Protein AF-A0A1H1JNK7-F1 (afdb_monomer_lite)

Foldseek 3Di:
DWDDDPQKIWDQQFDQDPQWTWTKIWIFGHDPPDPDPGDTPDIDTPGTHNDSVVSSVSNVVVRVVVVCVVVPDPPPDD

Structure (mmCIF, N/CA/C/O backbone):
data_AF-A0A1H1JNK7-F1
#
_entry.id   AF-A0A1H1JNK7-F1
#
loop_
_atom_site.group_PDB
_atom_site.id
_atom_site.type_symbol
_atom_site.label_atom_id
_atom_site.label_alt_id
_atom_site.label_comp_id
_atom_site.label_asym_id
_atom_site.label_entity_id
_atom_site.label_seq_id
_atom_site.pdbx_PDB_ins_code
_atom_site.Cartn_x
_atom_site.Cartn_y
_atom_site.Cartn_z
_atom_site.occupancy
_atom_site.B_iso_or_equiv
_atom_site.auth_seq_id
_atom_site.auth_comp_id
_atom_site.auth_asym_id
_atom_site.auth_atom_id
_atom_site.pdbx_PDB_model_num
ATOM 1 N N . MET A 1 1 ? 5.165 -2.044 8.390 1.00 86.12 1 MET A N 1
ATOM 2 C CA . MET A 1 1 ? 5.661 -3.274 7.746 1.00 86.12 1 MET A CA 1
ATOM 3 C C . MET A 1 1 ? 6.185 -2.923 6.365 1.00 86.12 1 MET A C 1
ATOM 5 O O . MET A 1 1 ? 5.529 -2.143 5.685 1.00 86.12 1 MET A O 1
ATOM 9 N N . ARG A 1 2 ? 7.341 -3.465 5.960 1.00 87.81 2 ARG A N 1
ATOM 10 C CA . ARG A 1 2 ? 7.937 -3.204 4.641 1.00 87.81 2 ARG A CA 1
ATOM 11 C C . ARG A 1 2 ? 7.858 -4.435 3.751 1.00 87.81 2 ARG A C 1
ATOM 13 O O . ARG A 1 2 ? 8.102 -5.544 4.220 1.00 87.81 2 ARG A O 1
ATOM 20 N N . PHE A 1 3 ? 7.548 -4.219 2.483 1.00 88.75 3 PHE A N 1
ATOM 21 C CA . PHE A 1 3 ? 7.354 -5.256 1.482 1.00 88.75 3 PHE A CA 1
ATOM 22 C C . PHE A 1 3 ? 8.103 -4.879 0.214 1.00 88.75 3 PHE A C 1
ATOM 24 O O . PHE A 1 3 ? 8.148 -3.709 -0.160 1.00 88.75 3 PHE A O 1
ATOM 31 N N . GLN A 1 4 ? 8.670 -5.873 -0.460 1.00 90.75 4 GLN A N 1
ATOM 32 C CA . GLN A 1 4 ? 9.224 -5.671 -1.789 1.00 90.75 4 GLN A CA 1
ATOM 33 C C . GLN A 1 4 ? 8.179 -6.032 -2.838 1.00 90.75 4 GLN A C 1
ATOM 35 O O . GLN A 1 4 ? 7.597 -7.117 -2.802 1.00 90.75 4 GLN A O 1
ATOM 40 N N . TYR A 1 5 ? 7.978 -5.131 -3.792 1.00 92.06 5 TYR A N 1
ATOM 41 C CA . TYR A 1 5 ? 7.145 -5.365 -4.958 1.00 92.06 5 TYR A CA 1
ATOM 42 C C . TYR A 1 5 ? 7.897 -4.912 -6.209 1.00 92.06 5 TYR A C 1
ATOM 44 O O . TYR A 1 5 ? 8.147 -3.725 -6.414 1.00 92.06 5 TYR A O 1
ATOM 52 N N . LYS A 1 6 ? 8.298 -5.873 -7.049 1.00 90.25 6 LYS A N 1
ATOM 53 C CA . LYS A 1 6 ? 9.173 -5.634 -8.210 1.00 90.25 6 LYS A CA 1
ATOM 54 C C . LYS A 1 6 ? 10.480 -4.934 -7.778 1.00 90.25 6 LYS A C 1
ATOM 56 O O . LYS A 1 6 ? 11.224 -5.478 -6.962 1.00 90.25 6 LYS A O 1
ATOM 61 N N . ARG A 1 7 ? 10.754 -3.742 -8.322 1.00 89.44 7 ARG A N 1
ATOM 62 C CA . ARG A 1 7 ? 11.910 -2.878 -8.006 1.00 89.44 7 ARG A CA 1
ATOM 63 C C . ARG A 1 7 ? 11.616 -1.809 -6.945 1.00 89.44 7 ARG A C 1
ATOM 65 O O . ARG A 1 7 ? 12.363 -0.839 -6.836 1.00 89.44 7 ARG A O 1
ATOM 72 N N . TRP A 1 8 ? 10.492 -1.940 -6.247 1.00 90.19 8 TRP A N 1
ATOM 73 C CA . TRP A 1 8 ? 9.990 -0.953 -5.303 1.00 90.19 8 TRP A CA 1
ATOM 74 C C . TRP A 1 8 ? 9.888 -1.546 -3.903 1.00 90.19 8 TRP A C 1
ATOM 76 O O . TRP A 1 8 ? 9.577 -2.727 -3.718 1.00 90.19 8 TRP A O 1
ATOM 86 N N . ILE A 1 9 ? 10.107 -0.689 -2.916 1.00 91.25 9 ILE A N 1
ATOM 87 C CA . ILE A 1 9 ? 9.864 -0.950 -1.506 1.00 91.25 9 ILE A CA 1
ATOM 88 C C . ILE A 1 9 ? 8.575 -0.224 -1.128 1.00 91.25 9 ILE A C 1
ATOM 90 O O . ILE A 1 9 ? 8.435 0.977 -1.354 1.00 91.25 9 ILE A O 1
ATOM 94 N N . ILE A 1 10 ? 7.646 -0.969 -0.541 1.00 91.75 10 ILE A N 1
ATOM 95 C CA . ILE A 1 10 ? 6.391 -0.470 0.012 1.00 91.75 10 ILE A CA 1
ATOM 96 C C . ILE A 1 10 ? 6.517 -0.513 1.530 1.00 91.75 10 ILE A C 1
ATOM 98 O O . ILE A 1 10 ? 6.647 -1.592 2.109 1.00 91.75 10 ILE A O 1
ATOM 102 N N . ASP A 1 11 ? 6.451 0.635 2.192 1.00 91.69 11 ASP A N 1
ATOM 103 C CA . ASP A 1 11 ? 6.279 0.718 3.639 1.00 91.69 11 ASP A CA 1
ATOM 104 C C . ASP A 1 11 ? 4.807 1.026 3.944 1.00 91.69 11 ASP A C 1
ATOM 106 O O . ASP A 1 11 ? 4.305 2.119 3.692 1.00 91.69 11 ASP A O 1
ATOM 110 N N . ALA A 1 12 ? 4.115 0.012 4.459 1.00 92.88 12 ALA A N 1
ATOM 111 C CA . ALA A 1 12 ? 2.711 0.056 4.848 1.00 92.88 12 ALA A CA 1
ATOM 112 C C . ALA A 1 12 ? 2.563 0.112 6.376 1.00 92.88 12 ALA A C 1
ATOM 114 O O . ALA A 1 12 ? 1.653 -0.490 6.940 1.00 92.88 12 ALA A O 1
ATOM 115 N N . THR A 1 13 ? 3.516 0.723 7.089 1.00 91.25 13 THR A N 1
ATOM 116 C CA . THR A 1 13 ? 3.401 0.926 8.541 1.00 91.25 13 THR A CA 1
ATOM 117 C C . THR A 1 13 ? 2.291 1.939 8.836 1.00 91.25 13 THR A C 1
ATOM 119 O O . THR A 1 13 ? 2.462 3.125 8.525 1.00 91.25 13 THR A O 1
ATOM 122 N N . PRO A 1 14 ? 1.171 1.512 9.451 1.00 89.62 14 PRO A N 1
ATOM 123 C CA . PRO A 1 14 ? 0.116 2.441 9.804 1.00 89.62 14 PRO A CA 1
ATOM 124 C C . PRO A 1 14 ? 0.583 3.355 10.936 1.00 89.62 14 PRO A C 1
ATOM 126 O O . PRO A 1 14 ? 1.437 2.976 11.741 1.00 89.62 14 PRO A O 1
ATOM 129 N N . ASP A 1 15 ? 0.028 4.561 10.995 1.00 90.00 15 ASP A N 1
ATOM 130 C CA . ASP A 1 15 ? 0.135 5.378 12.204 1.00 90.00 15 ASP A CA 1
ATOM 131 C C . ASP A 1 15 ? -0.983 5.037 13.186 1.00 90.00 15 ASP A C 1
ATOM 133 O O . ASP A 1 15 ? -2.032 4.521 12.791 1.00 90.00 15 ASP A O 1
ATOM 137 N N . ILE A 1 16 ? -0.782 5.346 14.464 1.00 88.19 16 ILE A N 1
ATOM 138 C CA . ILE A 1 16 ? -1.846 5.241 15.463 1.00 88.19 16 ILE A CA 1
ATOM 139 C C . ILE A 1 16 ? -2.370 6.642 15.745 1.00 88.19 16 ILE A C 1
ATOM 141 O O . ILE A 1 16 ? -1.679 7.474 16.330 1.00 88.19 16 ILE A O 1
ATOM 145 N N . PHE A 1 17 ? -3.625 6.880 15.374 1.00 85.50 17 PHE A N 1
ATOM 146 C CA . PHE A 1 17 ? -4.305 8.149 15.595 1.00 85.50 17 PHE A CA 1
ATOM 147 C C . PHE A 1 17 ? -5.650 7.902 16.279 1.00 85.50 17 PHE A C 1
ATOM 149 O O . PHE A 1 17 ? -6.493 7.167 15.765 1.00 85.50 17 PHE A O 1
ATOM 156 N N . GLU A 1 18 ? -5.836 8.477 17.471 1.00 86.25 18 GLU A N 1
ATOM 157 C CA . GLU A 1 18 ? -7.083 8.394 18.256 1.00 86.25 18 GLU A CA 1
ATOM 158 C C . GLU A 1 18 ? -7.613 6.958 18.467 1.00 86.25 18 GLU A C 1
ATOM 160 O O . GLU A 1 18 ? -8.812 6.688 18.402 1.00 86.25 18 GLU A O 1
ATOM 165 N N . GLY A 1 19 ? -6.709 6.001 18.704 1.00 88.69 19 GLY A N 1
ATOM 166 C CA . GLY A 1 19 ? -7.071 4.592 18.905 1.00 88.69 19 GLY A CA 1
ATOM 167 C C . GLY A 1 19 ? -7.487 3.852 17.627 1.00 88.69 19 GLY A C 1
ATOM 168 O O . GLY A 1 19 ? -7.985 2.730 17.707 1.00 88.69 19 GLY A O 1
ATOM 169 N N . LYS A 1 20 ? -7.282 4.461 16.454 1.00 90.62 20 LYS A N 1
ATOM 170 C CA . LYS A 1 20 ? -7.449 3.849 15.132 1.00 90.62 20 LYS A CA 1
ATOM 171 C C . LYS A 1 20 ? -6.103 3.741 14.420 1.00 90.62 20 LYS A C 1
ATOM 173 O O . LYS A 1 20 ? -5.139 4.417 14.772 1.00 90.62 20 LYS A O 1
ATOM 178 N N . PHE A 1 21 ? -6.067 2.896 13.396 1.00 92.44 21 PHE A N 1
ATOM 179 C CA . PHE A 1 21 ? -4.904 2.691 12.542 1.00 92.44 21 PHE A CA 1
ATOM 180 C C . PHE A 1 21 ? -5.069 3.507 11.265 1.00 92.44 21 PHE A C 1
ATOM 182 O O . PHE A 1 21 ? -5.939 3.214 10.446 1.00 92.44 21 PHE A O 1
ATOM 189 N N . GLN A 1 22 ? -4.255 4.540 11.111 1.00 90.94 22 GLN A N 1
ATOM 190 C CA . GLN A 1 22 ? -4.200 5.372 9.921 1.00 90.94 22 GLN A CA 1
ATOM 191 C C . GLN A 1 22 ? -3.387 4.645 8.852 1.00 90.94 22 GLN A C 1
ATOM 193 O O . GLN A 1 22 ? -2.190 4.404 9.021 1.00 90.94 22 GLN A O 1
ATOM 198 N N . ALA A 1 23 ? -4.046 4.249 7.769 1.00 92.44 23 ALA A N 1
ATOM 199 C CA . ALA A 1 23 ? -3.398 3.594 6.650 1.00 92.44 23 ALA A CA 1
ATOM 200 C C . ALA A 1 23 ? -2.508 4.596 5.924 1.00 92.44 23 ALA A C 1
ATOM 202 O O . ALA A 1 23 ? -2.981 5.603 5.400 1.00 92.44 23 ALA A O 1
ATOM 203 N N . ARG A 1 24 ? -1.216 4.289 5.878 1.00 91.00 24 ARG A N 1
ATOM 204 C CA . ARG A 1 24 ? -0.232 5.056 5.125 1.00 91.00 24 ARG A CA 1
ATOM 205 C C . ARG A 1 24 ? 0.525 4.123 4.2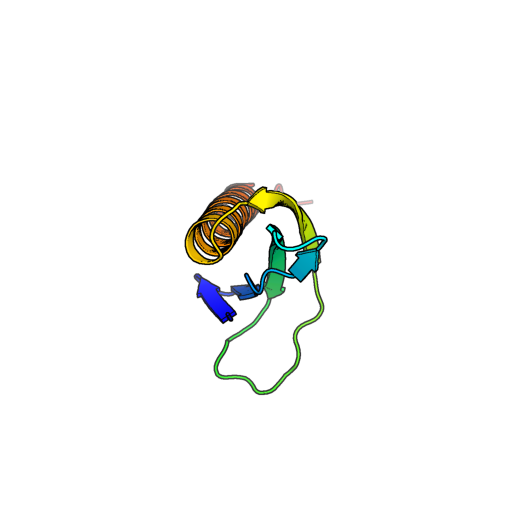15 1.00 91.00 24 ARG A C 1
ATOM 207 O O . ARG A 1 24 ? 1.004 3.081 4.661 1.00 91.00 24 ARG A O 1
ATOM 214 N N . ALA A 1 25 ? 0.634 4.523 2.961 1.00 90.56 25 ALA A N 1
ATOM 215 C CA . ALA A 1 25 ? 1.457 3.850 1.981 1.00 90.56 25 ALA A CA 1
ATOM 216 C C . ALA A 1 25 ? 2.611 4.766 1.594 1.00 90.56 25 ALA A C 1
ATOM 218 O O . ALA A 1 25 ? 2.399 5.905 1.180 1.00 90.56 25 ALA A O 1
ATOM 219 N N . ARG A 1 26 ? 3.827 4.253 1.743 1.00 89.44 26 ARG A N 1
ATOM 220 C CA . ARG A 1 26 ? 5.068 4.907 1.341 1.00 89.44 26 ARG A CA 1
ATOM 221 C C . ARG A 1 26 ? 5.738 4.053 0.289 1.00 89.44 26 ARG A C 1
ATOM 223 O O . ARG A 1 26 ? 5.974 2.870 0.535 1.00 89.44 26 ARG A O 1
ATOM 230 N N . VAL A 1 27 ? 6.044 4.637 -0.860 1.00 89.69 27 VAL A N 1
ATOM 231 C CA . VAL A 1 27 ? 6.674 3.915 -1.968 1.00 89.69 27 VAL A CA 1
ATOM 232 C C . VAL A 1 27 ? 8.014 4.549 -2.291 1.00 89.69 27 VAL A C 1
ATOM 234 O O . VAL A 1 27 ? 8.131 5.768 -2.406 1.00 89.69 27 VAL A O 1
ATOM 237 N N . ALA A 1 28 ? 9.033 3.711 -2.429 1.00 88.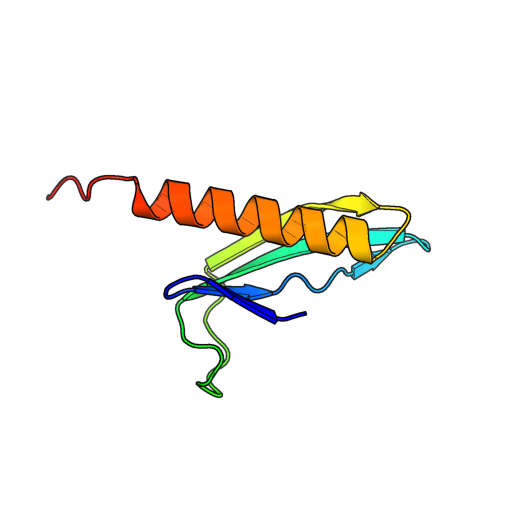12 28 ALA A N 1
ATOM 238 C CA . ALA A 1 28 ? 10.380 4.144 -2.750 1.00 88.12 28 ALA A CA 1
ATOM 239 C C . ALA A 1 28 ? 11.053 3.134 -3.694 1.00 88.12 28 ALA A C 1
ATOM 241 O O . ALA A 1 28 ? 10.722 1.944 -3.653 1.00 88.12 28 ALA A O 1
ATOM 242 N N . PRO A 1 29 ? 11.969 3.565 -4.572 1.00 85.81 29 PRO A N 1
ATOM 243 C CA . PRO A 1 29 ? 12.667 2.661 -5.468 1.00 85.81 29 PRO A CA 1
ATOM 244 C C . PRO A 1 29 ? 13.778 1.957 -4.682 1.00 85.81 29 PRO A C 1
ATOM 246 O O . PRO A 1 29 ? 14.466 2.582 -3.876 1.00 85.81 29 PRO A O 1
ATOM 249 N N . GLY A 1 30 ? 13.981 0.664 -4.913 1.00 82.44 30 GLY A N 1
ATOM 250 C CA . GLY A 1 30 ? 15.076 -0.056 -4.272 1.00 82.44 30 GLY A CA 1
ATOM 251 C C . GLY A 1 30 ? 14.788 -1.523 -4.007 1.00 82.44 30 GLY A C 1
ATOM 252 O O . GLY A 1 30 ? 13.777 -2.088 -4.429 1.00 82.44 30 GLY A O 1
ATOM 253 N N . ASN A 1 31 ? 15.719 -2.138 -3.293 1.00 78.50 31 ASN A N 1
ATOM 254 C CA . ASN A 1 31 ? 1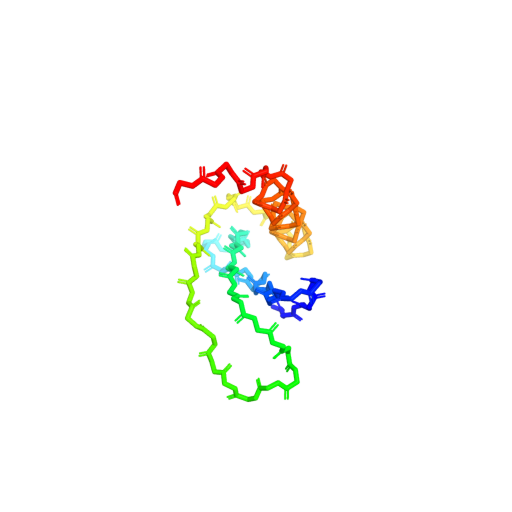5.649 -3.520 -2.862 1.00 78.50 31 ASN A CA 1
ATOM 255 C C . ASN A 1 31 ? 15.599 -3.558 -1.337 1.00 78.50 31 ASN A C 1
ATOM 257 O O . ASN A 1 31 ? 16.388 -2.892 -0.676 1.00 78.50 31 ASN A O 1
ATOM 261 N N . LEU A 1 32 ? 14.695 -4.356 -0.771 1.00 78.62 32 LEU A N 1
ATOM 262 C CA . LEU A 1 32 ? 14.570 -4.479 0.681 1.00 78.62 32 LEU A CA 1
ATOM 263 C C . LEU A 1 32 ? 15.833 -5.083 1.327 1.00 78.62 32 LEU A C 1
ATOM 265 O O . LEU A 1 32 ? 16.043 -4.914 2.523 1.00 78.62 32 LEU A O 1
ATOM 269 N N . ALA A 1 33 ? 16.655 -5.789 0.541 1.00 76.00 33 ALA A N 1
ATOM 270 C CA . ALA A 1 33 ? 17.944 -6.325 0.973 1.00 76.00 33 ALA A CA 1
ATOM 271 C C . ALA A 1 33 ? 19.057 -5.267 1.076 1.00 76.00 33 ALA A C 1
ATOM 273 O O . ALA A 1 33 ? 20.090 -5.544 1.684 1.00 76.00 33 ALA A O 1
ATOM 274 N N . ASP A 1 34 ? 18.862 -4.086 0.488 1.00 72.12 34 ASP A N 1
ATOM 275 C CA . ASP A 1 34 ? 19.817 -2.993 0.593 1.00 72.12 34 ASP A CA 1
ATOM 276 C C . ASP A 1 34 ? 19.507 -2.189 1.860 1.00 72.12 34 ASP A C 1
ATOM 278 O O . ASP A 1 34 ? 18.391 -1.715 2.059 1.00 72.12 34 ASP A O 1
ATOM 282 N N . ASP A 1 35 ? 20.513 -1.990 2.712 1.00 61.34 35 ASP A N 1
ATOM 283 C CA . ASP A 1 35 ? 20.394 -1.229 3.971 1.00 61.34 35 ASP A CA 1
ATOM 284 C C . ASP A 1 35 ? 20.321 0.299 3.734 1.00 61.34 35 ASP A C 1
ATOM 286 O O . ASP A 1 35 ? 20.529 1.122 4.626 1.00 61.34 35 ASP A O 1
ATOM 290 N N . ILE A 1 36 ? 20.064 0.693 2.485 1.00 64.06 36 ILE A N 1
ATOM 291 C CA . ILE A 1 36 ? 19.946 2.077 2.050 1.00 64.06 36 ILE A CA 1
ATOM 292 C C . ILE A 1 36 ? 18.503 2.494 2.278 1.00 64.06 36 ILE A C 1
ATOM 294 O O . ILE A 1 36 ? 17.579 1.918 1.709 1.00 64.06 36 ILE A O 1
ATOM 298 N N . GLN A 1 37 ? 18.311 3.521 3.101 1.00 62.03 37 GLN A N 1
ATOM 299 C CA . GLN A 1 37 ? 17.006 4.128 3.297 1.00 62.03 37 GLN A CA 1
ATOM 300 C C . GLN A 1 37 ? 16.603 4.818 1.983 1.00 62.03 37 GLN A C 1
ATOM 302 O O . GLN A 1 37 ? 17.257 5.787 1.596 1.00 62.03 37 GLN A O 1
ATOM 307 N N . PRO A 1 38 ? 15.608 4.295 1.250 1.00 62.09 38 PRO A N 1
ATOM 308 C CA . PRO A 1 38 ? 15.343 4.757 -0.102 1.00 62.09 38 PRO A CA 1
ATOM 309 C C . PRO A 1 38 ? 14.640 6.120 -0.062 1.00 62.09 38 PRO A C 1
ATOM 311 O O . PRO A 1 38 ? 13.827 6.379 0.831 1.00 62.09 38 PRO A O 1
ATOM 314 N N . ASP A 1 39 ? 14.945 6.982 -1.034 1.00 67.88 39 ASP A N 1
ATOM 315 C CA . ASP A 1 39 ? 14.279 8.276 -1.176 1.00 67.88 39 ASP A CA 1
ATOM 316 C C . ASP A 1 39 ? 12.781 8.056 -1.429 1.00 67.88 39 ASP A C 1
ATOM 318 O O . ASP A 1 39 ? 12.377 7.381 -2.381 1.00 67.88 39 ASP A O 1
ATOM 322 N N . LEU A 1 40 ? 11.955 8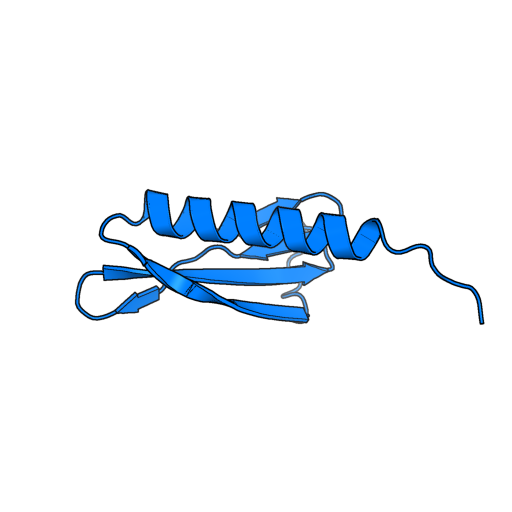.598 -0.535 1.00 71.81 40 LEU A N 1
ATOM 323 C CA . LEU A 1 40 ? 10.505 8.452 -0.571 1.00 71.81 40 LEU A CA 1
ATOM 324 C C . LEU A 1 40 ? 9.941 9.176 -1.799 1.00 71.81 40 LEU A C 1
ATOM 326 O O . LEU A 1 40 ? 10.077 10.393 -1.909 1.00 71.81 40 LEU A O 1
ATOM 330 N N . ILE A 1 41 ? 9.308 8.432 -2.708 1.00 71.19 41 ILE A N 1
ATOM 331 C CA . ILE A 1 41 ? 8.736 8.997 -3.937 1.00 71.19 41 ILE A CA 1
ATOM 332 C C . ILE A 1 41 ? 7.312 9.492 -3.703 1.00 71.19 41 ILE A C 1
ATOM 334 O O . ILE A 1 41 ? 6.942 10.534 -4.239 1.00 71.19 41 ILE A O 1
ATOM 338 N N . ASP A 1 42 ? 6.525 8.770 -2.907 1.00 74.88 42 ASP A N 1
ATOM 339 C CA . ASP A 1 42 ? 5.142 9.146 -2.627 1.00 74.88 42 ASP A CA 1
ATOM 340 C C . ASP A 1 42 ? 4.712 8.669 -1.230 1.00 74.88 42 ASP A C 1
ATOM 342 O O . ASP A 1 42 ? 5.091 7.577 -0.788 1.00 74.88 42 ASP A O 1
ATOM 346 N N . GLU A 1 43 ? 3.927 9.499 -0.541 1.00 81.31 43 GLU A N 1
ATOM 347 C CA . GLU A 1 43 ? 3.255 9.184 0.722 1.00 81.31 43 GLU A CA 1
ATOM 348 C C . GLU A 1 43 ? 1.781 9.548 0.581 1.00 81.31 43 GLU A C 1
ATOM 350 O O . GLU A 1 43 ? 1.433 10.706 0.362 1.00 81.31 43 GLU A O 1
ATOM 355 N N . THR A 1 44 ? 0.907 8.556 0.737 1.00 83.81 44 THR A N 1
ATOM 356 C CA . THR A 1 44 ? -0.539 8.780 0.711 1.00 83.81 44 THR A CA 1
ATOM 357 C C . THR A 1 44 ? -1.192 8.261 1.984 1.00 83.81 44 THR A C 1
ATOM 359 O O . THR A 1 44 ? -0.971 7.121 2.407 1.00 83.81 44 THR A O 1
ATOM 362 N N . ASP A 1 45 ? -2.028 9.118 2.569 1.00 81.62 45 ASP A N 1
ATOM 363 C CA . ASP A 1 45 ? -2.975 8.759 3.616 1.00 81.62 45 ASP A CA 1
ATOM 364 C C . ASP A 1 45 ? -4.238 8.154 2.999 1.00 81.62 45 ASP A C 1
ATOM 366 O O . ASP A 1 45 ? -4.862 8.744 2.116 1.00 81.62 45 ASP A O 1
ATOM 370 N N . LEU A 1 46 ? -4.606 6.962 3.460 1.00 87.25 46 LEU A N 1
ATOM 371 C CA . LEU A 1 46 ? -5.716 6.177 2.917 1.00 87.25 46 LEU A CA 1
ATOM 372 C C . LEU A 1 46 ? -6.876 6.048 3.915 1.00 87.25 46 LEU A C 1
ATOM 374 O O . LEU A 1 46 ? -7.772 5.223 3.726 1.00 87.25 46 LEU A O 1
ATOM 378 N N . GLY A 1 47 ? -6.873 6.867 4.968 1.00 89.00 47 GLY A N 1
ATOM 379 C CA . GLY A 1 47 ? -7.903 6.911 5.996 1.00 89.00 47 GLY A CA 1
ATOM 380 C C . GLY A 1 47 ? -7.627 6.028 7.215 1.00 89.00 47 GLY A C 1
ATOM 381 O O . GLY A 1 47 ? -6.613 5.339 7.327 1.00 89.00 47 GLY A O 1
ATOM 382 N N . CYS A 1 48 ? -8.565 6.062 8.165 1.00 91.69 48 CYS A N 1
ATOM 383 C CA . CYS A 1 48 ? -8.437 5.398 9.462 1.00 91.69 48 CYS A CA 1
ATOM 384 C C . CYS A 1 48 ? -9.302 4.140 9.560 1.00 91.69 48 CYS A C 1
ATOM 386 O O . CYS A 1 48 ? -10.507 4.169 9.305 1.00 91.69 48 CYS A O 1
ATOM 388 N N . PHE A 1 49 ? -8.707 3.059 10.055 1.00 91.62 49 PHE A N 1
ATOM 389 C CA . PHE A 1 49 ? -9.333 1.750 10.196 1.00 91.62 49 PHE A CA 1
ATOM 390 C C . PHE A 1 49 ? -9.349 1.300 11.658 1.00 91.62 49 PHE A C 1
ATOM 392 O O . PHE A 1 49 ? -8.457 1.611 12.445 1.00 91.62 49 PHE A O 1
ATOM 399 N N . ALA A 1 50 ? -10.362 0.516 12.031 1.00 91.50 50 ALA A N 1
ATOM 400 C CA . ALA A 1 50 ? -10.479 -0.041 13.382 1.00 91.50 50 ALA A CA 1
ATOM 401 C C . ALA A 1 50 ? -9.485 -1.186 13.661 1.00 91.50 50 ALA A C 1
ATOM 403 O O . ALA A 1 50 ? -9.316 -1.592 14.807 1.00 91.50 50 ALA A O 1
ATOM 404 N N . ARG A 1 51 ? -8.856 -1.746 12.619 1.00 93.44 51 ARG A N 1
ATOM 405 C CA . ARG A 1 51 ? -7.936 -2.885 12.712 1.00 93.44 51 ARG A CA 1
ATOM 406 C C . ARG A 1 51 ? -6.672 -2.592 11.922 1.00 93.44 51 ARG A C 1
ATOM 408 O O . ARG A 1 51 ? -6.767 -2.220 10.756 1.00 93.44 51 ARG A O 1
ATOM 415 N N . GLU A 1 52 ? -5.522 -2.858 12.530 1.00 92.56 52 GLU A N 1
ATOM 416 C CA . GLU A 1 52 ? -4.207 -2.677 11.907 1.00 92.56 52 GLU A CA 1
ATOM 417 C C . GLU A 1 52 ? -4.102 -3.421 10.576 1.00 92.56 52 GLU A C 1
ATOM 419 O O . GLU A 1 52 ? -3.727 -2.838 9.568 1.00 92.56 52 GLU A O 1
ATOM 424 N N . ALA A 1 53 ? -4.536 -4.686 10.555 1.00 93.25 53 ALA A N 1
ATOM 425 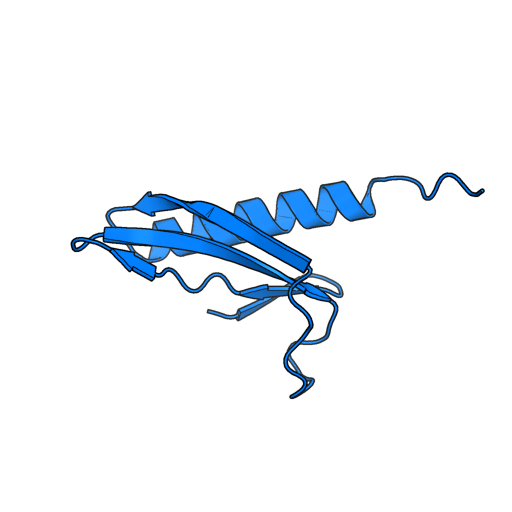C CA . ALA A 1 53 ? -4.494 -5.522 9.360 1.00 93.25 53 ALA A CA 1
ATOM 426 C C . ALA A 1 53 ? -5.242 -4.902 8.168 1.00 93.25 53 ALA A C 1
ATOM 428 O O . ALA A 1 53 ? -4.756 -4.990 7.048 1.00 93.25 53 ALA A O 1
ATOM 429 N N . LEU A 1 54 ? -6.376 -4.230 8.407 1.00 93.50 54 LEU A N 1
ATOM 430 C CA . LEU A 1 54 ? -7.126 -3.558 7.341 1.00 93.50 54 LEU A CA 1
ATOM 431 C C . LEU A 1 54 ? -6.384 -2.319 6.834 1.00 93.50 54 LEU A C 1
ATOM 433 O O . LEU A 1 54 ? -6.327 -2.102 5.629 1.00 93.50 54 LEU A O 1
ATOM 437 N N . ALA A 1 55 ? -5.787 -1.532 7.735 1.00 93.38 55 ALA A N 1
ATOM 438 C CA . ALA A 1 55 ? -4.992 -0.370 7.346 1.00 93.38 55 ALA A CA 1
ATOM 439 C C . ALA A 1 55 ? -3.773 -0.776 6.502 1.00 93.38 55 ALA A C 1
ATOM 441 O O . ALA A 1 55 ? -3.485 -0.161 5.477 1.00 93.38 55 ALA A O 1
ATOM 442 N N . VAL A 1 56 ? -3.094 -1.848 6.917 1.00 93.25 56 VAL A N 1
ATOM 443 C CA . VAL A 1 56 ? -1.943 -2.425 6.214 1.00 93.25 56 VAL A CA 1
ATOM 444 C C . VAL A 1 56 ? -2.348 -2.967 4.840 1.00 93.25 56 VAL A C 1
ATOM 446 O O . VAL A 1 56 ? -1.699 -2.650 3.847 1.00 93.25 56 VAL A O 1
ATOM 449 N N . GLU A 1 57 ? -3.431 -3.744 4.757 1.00 94.69 57 GLU A N 1
ATOM 450 C CA . GLU A 1 57 ? -3.921 -4.311 3.495 1.00 94.69 57 GLU A CA 1
ATOM 451 C C . GLU A 1 57 ? -4.319 -3.215 2.497 1.00 94.69 57 GLU A C 1
ATOM 453 O O . GLU A 1 57 ? -3.923 -3.261 1.332 1.00 94.69 57 GLU A O 1
ATOM 458 N N . HIS A 1 58 ? -5.031 -2.183 2.959 1.00 93.44 58 HIS A N 1
ATOM 459 C CA . HIS A 1 58 ? -5.383 -1.035 2.124 1.00 93.44 58 HIS A CA 1
ATOM 460 C C . HIS A 1 58 ? -4.150 -0.286 1.610 1.00 93.44 58 HIS A C 1
ATOM 462 O O . HIS A 1 58 ? -4.101 0.055 0.427 1.00 93.44 58 HIS A O 1
ATOM 468 N N . ALA A 1 59 ? -3.149 -0.067 2.467 1.00 93.81 59 ALA A N 1
ATOM 469 C CA . ALA A 1 59 ? -1.901 0.582 2.080 1.00 93.81 59 ALA A CA 1
ATOM 470 C C . ALA A 1 59 ? -1.119 -0.211 1.027 1.00 93.81 59 ALA A C 1
ATOM 472 O O . ALA A 1 59 ? -0.661 0.367 0.041 1.00 93.81 59 ALA A O 1
ATOM 473 N N . ILE A 1 60 ? -1.023 -1.534 1.181 1.00 94.12 60 ILE A N 1
ATOM 474 C CA . ILE A 1 60 ? -0.370 -2.397 0.189 1.00 94.12 60 ILE A CA 1
ATOM 475 C C . ILE A 1 60 ? -1.126 -2.372 -1.142 1.00 94.12 60 ILE A C 1
ATOM 477 O O . ILE A 1 60 ? -0.508 -2.182 -2.188 1.00 94.12 60 ILE A O 1
ATOM 481 N N . ASN A 1 61 ? -2.451 -2.539 -1.116 1.00 94.62 61 ASN A N 1
ATOM 482 C CA . ASN A 1 61 ? -3.262 -2.603 -2.333 1.00 94.62 61 ASN A CA 1
ATOM 483 C C . ASN A 1 61 ? -3.187 -1.304 -3.138 1.00 94.62 61 ASN A C 1
ATOM 485 O O . ASN A 1 61 ? -3.044 -1.342 -4.361 1.00 94.62 61 ASN A O 1
ATOM 489 N N . TRP A 1 62 ? -3.236 -0.157 -2.457 1.00 94.12 62 TRP A N 1
ATOM 490 C CA . TRP A 1 62 ? -3.039 1.135 -3.106 1.00 94.12 62 TRP A CA 1
ATOM 491 C C . TRP A 1 62 ? -1.639 1.248 -3.718 1.00 94.12 62 TRP A C 1
ATOM 493 O O . TRP A 1 62 ? -1.519 1.616 -4.885 1.00 94.12 62 TRP A O 1
ATOM 503 N N . ALA A 1 63 ? -0.594 0.880 -2.969 1.00 93.38 63 ALA A N 1
ATOM 504 C CA . ALA A 1 63 ? 0.786 0.993 -3.436 1.00 93.38 63 ALA A CA 1
ATOM 505 C C . ALA A 1 63 ? 1.047 0.125 -4.673 1.00 93.38 63 ALA A C 1
ATOM 507 O O . ALA A 1 63 ? 1.666 0.588 -5.626 1.00 93.38 63 ALA A O 1
ATOM 508 N N . ILE A 1 64 ? 0.529 -1.107 -4.698 1.00 93.81 64 ILE A N 1
ATOM 509 C CA . ILE A 1 64 ? 0.620 -1.992 -5.866 1.00 93.81 64 ILE A CA 1
ATOM 510 C C . ILE A 1 64 ? -0.081 -1.362 -7.072 1.00 93.81 64 ILE A C 1
ATOM 512 O O . ILE A 1 64 ? 0.518 -1.272 -8.140 1.00 93.81 64 ILE A O 1
ATOM 516 N N . ALA A 1 65 ? -1.314 -0.874 -6.902 1.00 93.12 65 ALA A N 1
ATOM 517 C CA . ALA A 1 65 ? -2.066 -0.252 -7.991 1.00 93.12 65 ALA A CA 1
ATOM 518 C C . ALA A 1 65 ? -1.368 1.005 -8.540 1.00 93.12 65 ALA A C 1
ATOM 520 O O . ALA A 1 65 ? -1.336 1.222 -9.753 1.00 93.12 65 ALA A O 1
ATOM 521 N N . TRP A 1 66 ? -0.779 1.816 -7.660 1.00 91.06 66 TRP A N 1
ATOM 522 C CA . TRP A 1 66 ? 0.005 2.988 -8.040 1.00 91.06 66 TRP A CA 1
ATOM 523 C C . TRP A 1 66 ? 1.270 2.594 -8.815 1.00 91.06 66 TRP A C 1
ATOM 525 O O . TRP A 1 66 ? 1.513 3.143 -9.889 1.00 91.06 66 TRP A O 1
ATOM 535 N N . ILE A 1 67 ? 2.024 1.594 -8.337 1.00 91.19 67 ILE A N 1
ATOM 536 C CA . ILE A 1 67 ? 3.225 1.080 -9.020 1.00 91.19 67 ILE A CA 1
ATOM 537 C C . ILE A 1 67 ? 2.865 0.520 -10.397 1.00 91.19 67 ILE A C 1
ATOM 539 O O . ILE A 1 67 ? 3.536 0.823 -11.382 1.00 91.19 67 ILE A O 1
ATOM 543 N N . ASP A 1 68 ? 1.809 -0.285 -10.486 1.00 92.75 68 ASP A N 1
ATOM 544 C CA . ASP A 1 68 ? 1.372 -0.871 -11.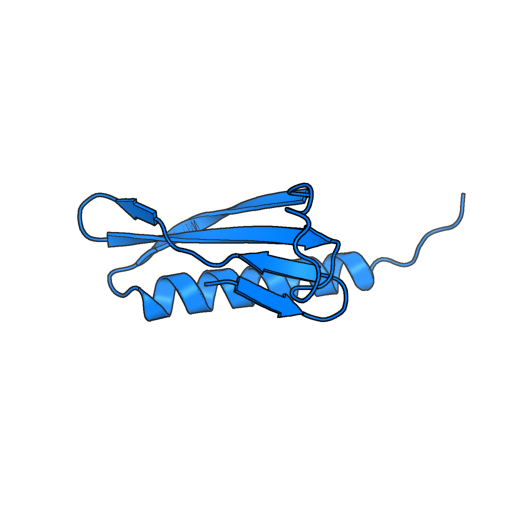750 1.00 92.75 68 ASP A CA 1
ATOM 545 C C . ASP A 1 68 ? 0.924 0.205 -12.741 1.00 92.75 68 ASP A C 1
ATOM 547 O O . ASP A 1 68 ? 1.272 0.128 -13.917 1.00 92.75 68 ASP A O 1
ATOM 551 N N . SER A 1 69 ? 0.231 1.247 -12.274 1.00 90.06 69 SER A N 1
ATOM 552 C CA . SER A 1 69 ? -0.120 2.413 -13.093 1.00 90.06 69 SER A CA 1
ATOM 553 C C . SER A 1 69 ? 1.117 3.186 -13.564 1.00 90.06 69 SER A C 1
ATOM 555 O O . SER A 1 69 ? 1.193 3.601 -14.721 1.00 90.06 69 SER A O 1
ATOM 557 N N . LEU A 1 70 ? 2.118 3.355 -12.696 1.00 87.00 70 LEU A N 1
ATOM 558 C CA . LEU A 1 70 ? 3.378 4.014 -13.034 1.00 87.00 70 LEU A CA 1
ATOM 559 C C . LEU A 1 70 ? 4.160 3.236 -14.103 1.00 87.00 70 LEU A C 1
ATOM 561 O O . LEU A 1 70 ? 4.674 3.835 -15.042 1.00 87.00 70 LEU A O 1
ATOM 565 N N . GLU A 1 71 ? 4.233 1.909 -13.988 1.00 85.06 71 GLU A N 1
ATOM 566 C CA . GLU A 1 71 ? 4.957 1.058 -14.942 1.00 85.06 71 GLU A CA 1
ATOM 567 C C . GLU A 1 71 ? 4.180 0.774 -16.234 1.00 85.06 71 GLU A C 1
ATOM 569 O O . GLU A 1 71 ? 4.793 0.490 -17.263 1.00 85.06 71 GLU A O 1
ATOM 574 N N . ALA A 1 72 ? 2.848 0.848 -16.202 1.00 83.75 72 ALA A N 1
ATOM 575 C CA . ALA A 1 72 ? 2.003 0.702 -17.383 1.00 83.75 72 ALA A CA 1
ATOM 576 C C . ALA A 1 72 ? 2.019 1.943 -18.288 1.00 83.75 72 ALA A C 1
ATOM 578 O O . ALA A 1 72 ? 1.580 1.860 -19.437 1.00 83.75 72 ALA A O 1
ATOM 579 N N . GLN A 1 73 ? 2.522 3.086 -17.808 1.00 70.56 73 GLN A N 1
ATOM 580 C CA . GLN A 1 73 ? 2.726 4.257 -18.654 1.00 70.56 73 GLN A CA 1
ATOM 581 C C . GLN A 1 73 ? 3.832 3.953 -19.676 1.00 70.56 73 GLN A C 1
ATOM 583 O O . GLN A 1 73 ? 4.984 3.740 -19.286 1.00 70.56 73 GLN A O 1
ATOM 588 N N . PRO A 1 74 ? 3.533 3.928 -20.991 1.00 54.38 74 PRO A N 1
ATOM 589 C CA . PRO A 1 74 ? 4.584 3.837 -21.984 1.00 54.38 74 PRO A CA 1
ATOM 590 C C . PRO A 1 74 ? 5.457 5.076 -21.824 1.00 54.38 74 PRO A C 1
ATOM 592 O O . PRO A 1 74 ? 4.952 6.200 -21.811 1.00 54.38 74 PRO A O 1
ATOM 595 N N . VAL A 1 75 ? 6.768 4.873 -21.706 1.00 59.44 75 VAL A N 1
ATOM 596 C CA . VAL A 1 75 ? 7.744 5.952 -21.844 1.00 59.44 75 VAL A CA 1
ATOM 597 C C . VAL A 1 75 ? 7.552 6.500 -23.258 1.00 59.44 75 VAL A C 1
ATOM 599 O O . VAL A 1 75 ? 8.070 5.948 -24.227 1.00 59.44 75 VAL A O 1
ATOM 602 N N . VAL A 1 76 ? 6.710 7.524 -23.412 1.00 52.78 76 VAL A N 1
ATOM 603 C CA . VAL A 1 76 ? 6.622 8.289 -24.652 1.00 52.78 76 VAL A CA 1
ATOM 604 C C . VAL A 1 76 ? 7.961 8.993 -24.747 1.00 52.78 76 VAL A C 1
ATOM 606 O O . VAL A 1 76 ? 8.200 9.992 -24.070 1.00 52.78 76 VAL A O 1
ATOM 609 N N . GLY A 1 77 ? 8.862 8.375 -25.512 1.00 52.44 77 GLY A N 1
ATOM 610 C CA . GLY A 1 77 ? 10.178 8.905 -25.811 1.00 52.44 77 GLY A CA 1
ATOM 611 C C . GLY A 1 77 ? 10.055 10.358 -26.246 1.00 52.44 77 GLY A C 1
ATOM 612 O O . GLY A 1 77 ? 9.245 10.692 -27.116 1.00 52.44 77 GLY A O 1
ATOM 613 N N . ARG A 1 78 ? 10.847 11.208 -25.604 1.00 39.78 78 ARG A N 1
ATOM 614 C CA . ARG A 1 78 ? 11.104 12.571 -26.037 1.00 39.78 78 ARG A CA 1
ATOM 615 C C . ARG A 1 78 ? 12.589 12.720 -26.290 1.00 39.78 78 ARG A C 1
ATOM 617 O O . ARG A 1 78 ? 13.360 12.141 -25.493 1.00 39.78 78 ARG A O 1
#

Radius of gyration: 13.56 Å; chains: 1; bounding box: 31×19×45 Å

Secondary structure (DSSP, 8-state):
-EEEETTEEEE---EEETTEEEEEEEEEES-TTS-S-PPP-EEEEEEEESSHHHHHHHHHHHHHHHHHHHHHS-----

pLDDT: mean 84.35, std 12.04, range [39.78, 94.69]

Organism: NCBI:txid134537

Sequence (78 aa):
MRFQYKRWIIDATPDIFEGKFQARARVAPGNLADDIQPDLIDETDLGCFAREALAVEHAINWAIAWIDSLEAQPVVGR

=== Feature glossary ===
A reading guide for the features in this record.

Start from the sequence.

  · This is the polypeptide sequence — one letter per residue, N-terminus first. Length ranges from a few dozen residues for small domains to over a thousand for large multi-domain proteins.

Fold it, and you get atomic coordinates and the backbone conformation that goes with them.

  · Structure coordinates are given as an mmCIF _atom_site loop: one row per atom with element, residue name, chain id, sequence number, and x/y/z position in Å. Only the four main-chain atoms per residue are included here; side chains are omitted to keep the record compact.

  · Backbone dihedral angles. Every residue except chain termini has a φ (preceding-C → N → Cα → C) and a ψ (N → Cα → C → next-N). They are reported in degrees following the IUPAC sign convention. Secondary structure is essentially a statement about which (φ, ψ) basin each residue occupies.

  · The SS8 string is DSSP's per-residue secondary-structure call. α-helix (H) means an i→i+4 H-bond ladder; β-strand (E) means the residue participates in a β-sheet; 3₁₀ (G) and π (I) are tighter and wider helices; T/S are turns/bends; '-' is loop.

  · SS3 is a coarse helix/strand/coil call (letters a/b/c) made by the P-SEA algorithm from inter-Cα distances and dihedrals. It is less detailed than DSSP but needs only Cα positions.

Summarize the fold with a handful of shape descriptors and a per-residue structural alphabet.

  · Radius of gyration (Rg) is the root-mean-square distance of Cα atoms from their centroid — a single number for overall size and compactness. A globular domain of N residues has Rg ≈ 2.2·N^0.38 Å; an extended or disordered chain has a much larger Rg. The Cα contact count is the number of residue pairs whose Cα atoms are within 8 Å and are more than four positions apart in sequence — a standard proxy for tertiary packing density. The bounding box is the smallest axis-aligned box enclosing all Cα atoms.

  · The Foldseek 3Di string encodes local tertiary geometry as a 20-letter alphabet — one character per residue — derived from the relative positions of nearby Cα atoms. Unlike the amino-acid sequence, 3Di is a direct function of the 3D structure, so two proteins with the same fold have similar 3Di strings even at low sequence identity.

  · Solvent-accessible surface area (SASA) is the area in Å² traced out by the centre of a 1.4 Å probe sphere (a water molecule) rolled over the protein's van der Waals surface (Shrake–Rupley / Lee–Richards construction). Buried residues have near-zero SASA; fully exposed residues can exceed 200 Å². The total SASA scales roughly with the number of surface residues.

Ask how reliable the model is.

  · pLDDT (predicted Local Distance Difference Test) is AlphaFold's per-residue confidence score, ranging from 0 to 100. Values above 90 indicate high confidence (typically well-packed cores); 70–90 is confident; 50–70 low confidence; below 50 usually means the region is disordered or the prediction is unreliable there. AlphaFold stores pLDDT in the mmCIF B-factor column.

  · B-factor (Debye–Waller factor) reflects atomic displacement in the crystal lattice. It is an experimental observable (units Å²), not a prediction; low values mean the atom is pinned down, high values mean it moves or is heterogeneous across the crystal.

  · Predicted Aligned Error (PAE) is an AlphaFold confidence matrix: entry (i, j) is the expected error in the position of residue j, in ångströms, when the prediction is superimposed on the true structure at residue i. Low PAE within a block of residues means that block is internally rigid and well-predicted; high PAE between two blocks means their relative placement is uncertain even if each block individually is confident.

Place it in context: what it resembles, what it is annotated as, and how it looks.

  · Nearest PDB neighbors are the top structural matches found by Foldseek when searching this structure against the entire Protein Data Bank. Each hit reports a TM-score (0 to 1; >0.5 almost always implies the same fold) and an E-value. These are *structural* homologs — they may share no detectable sequence similarity.

  · Functional annotations link the protein to curated databases. InterPro entries identify conserved domains and families by matching the sequence against member-database signatures (Pfam, PROSITE, CDD, …). Gene Ontology (GO) terms describe molecular function, biological process, and cellular component in a controlled vocabulary. CATH places the structure in a hierarchical fold classification (Class/Architecture/Topology/Homologous-superfamily). The organism is the source species.

  · Three diagnostic plots accompany the record. The Cα contact map visualizes the tertiary structure as a 2D adjacency matrix (8 Å cutoff, sequence-local contacts suppressed). The Ramachandran plot shows the distribution of backbone (φ, ψ) torsions, with points in the α and β basins reflecting secondary structure content. The PAE plot shows AlphaFold's inter-residue confidence as a color matrix.

  · Six rendered views show the 3D structure from the faces of a cube — i.e. along ±x, ±y, ±z. Rendering representation is drawn randomly per protein from cartoon (secondary-structure ribbons), sticks (backbone bonds), or molecular surface; coloring is either N→C rainbow (blue at the N-terminus through red at the C-terminus) or one color per chain.